Protein AF-A0A952PBB8-F1 (afdb_monomer_lite)

Secondary structure (DSSP, 8-state):
---------HHHHHHHHHHHHHTT--HHHHHHHHHHHHHHHHHHHHHHHHHHTT--HHHHHHHHTTS---PPPGGG--

Radius of gyration: 20.01 Å; chains: 1; bounding box: 45×40×39 Å

Foldseek 3Di:
DDDDDDDDDPVVVVVLVVVCVVVVHDSVVSVVVVVVVVVVCVVCVVVCCVVCVPPDPVNVVVVVVVPDPDDDDPVPDD

Structure (mmCIF, N/CA/C/O backbone):
data_AF-A0A952PBB8-F1
#
_entry.id   AF-A0A952PBB8-F1
#
loop_
_atom_site.group_PDB
_atom_site.id
_atom_site.type_symbol
_atom_site.label_atom_id
_atom_site.label_alt_id
_atom_site.label_comp_id
_atom_site.label_asym_id
_atom_site.label_entity_id
_atom_site.label_seq_id
_atom_site.pdbx_PDB_ins_code
_atom_site.Cartn_x
_atom_site.Cartn_y
_atom_site.Cartn_z
_atom_site.occupancy
_atom_site.B_iso_or_equiv
_atom_site.auth_seq_id
_atom_site.auth_comp_id
_atom_site.auth_asym_id
_atom_site.auth_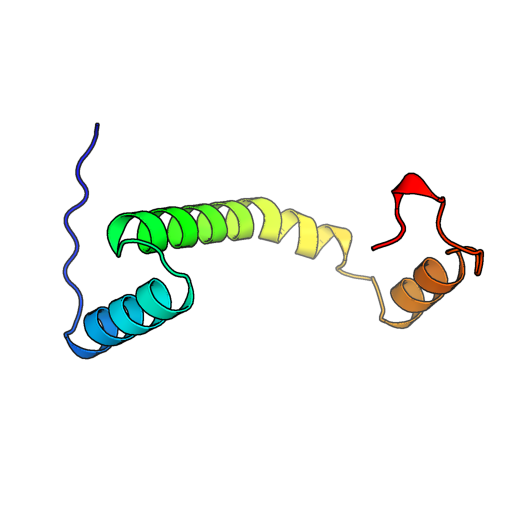atom_id
_atom_site.pdbx_PDB_model_num
ATOM 1 N N . MET A 1 1 ? 1.336 20.758 15.388 1.00 59.69 1 MET A N 1
ATOM 2 C CA . MET A 1 1 ? 0.400 19.758 14.826 1.00 59.69 1 MET A CA 1
ATOM 3 C C . MET A 1 1 ? -0.729 20.488 14.118 1.00 59.69 1 MET A C 1
ATOM 5 O O . MET A 1 1 ? -1.218 21.462 14.676 1.00 59.69 1 MET A O 1
ATOM 9 N N . LYS A 1 2 ? -1.112 20.070 12.907 1.00 77.62 2 LYS A N 1
ATOM 10 C CA . LYS A 1 2 ? -2.339 20.545 12.245 1.00 77.62 2 LYS A CA 1
ATOM 11 C C . LYS A 1 2 ? -3.386 19.435 12.333 1.00 77.62 2 LYS A C 1
ATOM 13 O O . LYS A 1 2 ? -3.021 18.272 12.205 1.00 77.62 2 LYS A O 1
ATOM 18 N N . VAL A 1 3 ? -4.644 19.794 12.576 1.00 82.94 3 VAL A N 1
ATOM 19 C CA . VAL A 1 3 ? -5.766 18.847 12.667 1.00 82.94 3 VAL A CA 1
ATOM 20 C C . VAL A 1 3 ? -6.557 18.910 11.366 1.00 82.94 3 VAL A C 1
ATOM 22 O O . VAL A 1 3 ? -6.878 20.002 10.899 1.00 82.94 3 VAL A O 1
ATOM 25 N N . LEU A 1 4 ? -6.853 17.747 10.787 1.00 83.44 4 LEU A N 1
ATOM 26 C CA . LEU A 1 4 ? -7.703 17.607 9.610 1.00 83.44 4 LEU A CA 1
ATOM 27 C C . LEU A 1 4 ? -9.032 16.983 10.046 1.00 83.44 4 LEU A C 1
ATOM 29 O O . LEU A 1 4 ? -9.041 15.906 10.633 1.00 83.44 4 LEU A O 1
ATOM 33 N N . GLN A 1 5 ? -10.142 17.664 9.771 1.00 89.25 5 GLN A N 1
ATOM 34 C CA . GLN A 1 5 ? -11.486 17.131 9.991 1.00 89.25 5 GLN A CA 1
ATOM 35 C C . GLN A 1 5 ? -12.086 16.727 8.648 1.00 89.25 5 GLN A C 1
ATOM 37 O O . GLN A 1 5 ? -12.058 17.506 7.696 1.00 89.25 5 GLN A O 1
ATOM 42 N N . ILE A 1 6 ? -12.609 15.505 8.573 1.00 87.56 6 ILE A N 1
ATOM 43 C CA . ILE A 1 6 ? -13.124 14.906 7.342 1.00 87.56 6 ILE A CA 1
ATOM 44 C C . ILE A 1 6 ? -14.453 14.231 7.662 1.00 87.56 6 ILE A C 1
ATOM 46 O O . ILE A 1 6 ? -14.581 13.585 8.699 1.00 87.56 6 ILE A O 1
ATOM 50 N N . GLN A 1 7 ? -15.431 14.367 6.770 1.00 92.25 7 GLN A N 1
ATOM 51 C CA . GLN A 1 7 ? -16.672 13.601 6.839 1.00 92.25 7 GLN A CA 1
ATOM 52 C C . GLN A 1 7 ? -16.575 12.387 5.919 1.00 92.25 7 GLN A C 1
ATOM 54 O O . GLN A 1 7 ? -16.199 12.508 4.751 1.00 92.25 7 GLN A O 1
ATOM 59 N N . LEU A 1 8 ? -16.921 11.221 6.455 1.00 89.56 8 LEU A N 1
ATOM 60 C CA . LEU A 1 8 ? -16.948 9.948 5.746 1.00 89.56 8 LEU A CA 1
ATOM 61 C C . LEU A 1 8 ? -18.342 9.341 5.886 1.00 89.56 8 LEU A C 1
ATOM 63 O O . LEU A 1 8 ? -18.996 9.525 6.907 1.00 89.56 8 LEU A O 1
ATOM 67 N N . SER A 1 9 ? -18.789 8.625 4.858 1.00 96.56 9 SER A N 1
ATOM 68 C CA . SER A 1 9 ? -19.969 7.770 4.977 1.00 96.56 9 SER A CA 1
ATOM 69 C C . SER A 1 9 ? -19.663 6.586 5.892 1.00 96.56 9 SER A C 1
ATOM 71 O O . SER A 1 9 ? -18.536 6.082 5.871 1.00 96.56 9 SER A O 1
ATOM 73 N N . ASP A 1 10 ? -20.668 6.095 6.614 1.00 95.00 10 ASP A N 1
ATOM 74 C CA . ASP A 1 10 ? -20.520 4.994 7.578 1.00 95.00 10 ASP A CA 1
ATOM 75 C C . ASP A 1 10 ? -19.839 3.761 6.962 1.00 95.00 10 ASP A C 1
ATOM 77 O O . ASP A 1 10 ? -18.895 3.220 7.534 1.00 95.00 10 ASP A O 1
ATOM 81 N N . ASP A 1 11 ? -20.217 3.390 5.734 1.00 96.50 11 ASP A N 1
ATOM 82 C CA . ASP A 1 11 ? -19.609 2.263 5.011 1.00 96.50 11 ASP A CA 1
ATOM 83 C C . ASP A 1 11 ? -18.096 2.426 4.799 1.00 96.50 11 ASP A C 1
ATOM 85 O O . ASP A 1 11 ? -17.336 1.459 4.861 1.00 96.50 11 ASP A O 1
ATOM 89 N N . LYS A 1 12 ? -17.634 3.659 4.555 1.00 94.25 12 LYS A N 1
ATOM 90 C CA . LYS A 1 12 ? -16.207 3.948 4.356 1.00 94.25 12 LYS A CA 1
ATOM 91 C C . LYS A 1 12 ? -15.456 3.935 5.675 1.00 94.25 12 LYS A C 1
ATOM 93 O O . LYS A 1 12 ? -14.325 3.460 5.704 1.00 94.25 12 LYS A O 1
ATOM 98 N N . LEU A 1 13 ? -16.069 4.455 6.738 1.00 94.75 13 LEU A N 1
ATOM 99 C CA . LEU A 1 13 ? -15.475 4.416 8.068 1.00 94.75 13 LEU A CA 1
ATOM 100 C C . LEU A 1 13 ? -15.274 2.966 8.515 1.00 94.75 13 LEU A C 1
ATOM 102 O O . LEU A 1 13 ? -14.165 2.602 8.889 1.00 94.75 13 LEU A O 1
ATOM 106 N N . LYS A 1 14 ? -16.297 2.123 8.348 1.00 96.81 14 LYS A N 1
ATOM 107 C CA . LYS A 1 14 ? -16.222 0.698 8.676 1.00 96.81 14 LYS A CA 1
ATOM 108 C C . LYS A 1 14 ? -15.119 -0.026 7.903 1.00 96.81 14 LYS A C 1
ATOM 110 O O . LYS A 1 14 ? -14.343 -0.776 8.480 1.00 96.81 14 LYS A O 1
ATOM 115 N N . LEU A 1 15 ? -14.996 0.248 6.604 1.00 96.31 15 LEU A N 1
ATOM 116 C CA . LEU A 1 15 ? -13.919 -0.326 5.798 1.00 96.31 15 LEU A CA 1
ATOM 117 C C . LEU A 1 15 ? -12.528 0.105 6.293 1.00 96.31 15 LEU A C 1
ATOM 119 O O . LEU A 1 15 ? -11.603 -0.704 6.310 1.00 96.31 15 LEU A O 1
ATOM 123 N N . ILE A 1 16 ? -12.363 1.369 6.690 1.00 95.31 16 ILE A N 1
ATOM 124 C CA . ILE A 1 16 ? -11.102 1.868 7.252 1.00 95.31 16 ILE A CA 1
ATOM 125 C C . ILE A 1 16 ? -10.790 1.174 8.581 1.00 95.31 16 ILE A C 1
ATOM 127 O O . ILE A 1 16 ? -9.644 0.789 8.797 1.00 95.31 16 ILE A O 1
ATOM 131 N N . GLU A 1 17 ? -11.786 0.985 9.447 1.00 95.81 17 GLU A N 1
ATOM 132 C CA . GLU A 1 17 ? -11.637 0.263 10.715 1.00 95.81 17 GLU A CA 1
ATOM 133 C C . GLU A 1 17 ? -11.185 -1.184 10.491 1.00 95.81 17 GLU A C 1
ATOM 135 O O . GLU A 1 17 ? -10.214 -1.633 11.103 1.00 95.81 17 GLU A O 1
ATOM 140 N N . ASP A 1 18 ? -11.833 -1.896 9.568 1.00 97.38 18 ASP A N 1
ATOM 141 C CA . ASP A 1 18 ? -11.485 -3.275 9.221 1.00 97.38 18 ASP A CA 1
ATOM 142 C C . ASP A 1 18 ? -10.041 -3.371 8.700 1.00 97.38 18 ASP A C 1
ATOM 144 O O . ASP A 1 18 ? -9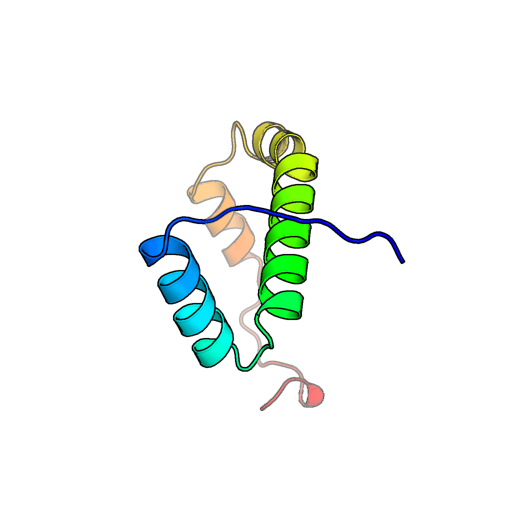.260 -4.218 9.144 1.00 97.38 18 ASP A O 1
ATOM 148 N N . LEU A 1 19 ? -9.647 -2.465 7.799 1.00 96.81 19 LEU A N 1
ATOM 149 C CA . LEU A 1 19 ? -8.292 -2.427 7.247 1.00 96.81 19 LEU A CA 1
ATOM 150 C C . LEU A 1 19 ? -7.245 -2.043 8.299 1.00 96.81 19 LEU A C 1
ATOM 152 O O . LEU A 1 19 ? -6.176 -2.655 8.337 1.00 96.81 19 LEU A O 1
ATOM 156 N N . ALA A 1 20 ? -7.532 -1.077 9.169 1.00 96.81 20 ALA A N 1
ATOM 157 C CA . ALA A 1 20 ? -6.634 -0.693 10.255 1.00 96.81 20 ALA A CA 1
ATOM 158 C C . ALA A 1 20 ? -6.401 -1.869 11.219 1.00 96.81 20 ALA A C 1
ATOM 160 O O . ALA A 1 20 ? -5.254 -2.163 11.563 1.00 96.81 20 ALA A O 1
ATOM 161 N N . ASN A 1 21 ? -7.459 -2.614 11.555 1.00 96.69 21 ASN A N 1
ATOM 162 C CA . ASN A 1 21 ? -7.382 -3.811 12.393 1.00 96.69 21 ASN A CA 1
ATOM 163 C C . ASN A 1 21 ? -6.524 -4.916 11.762 1.00 96.69 21 ASN A C 1
ATOM 165 O O . ASN A 1 21 ? -5.658 -5.476 12.437 1.00 96.69 21 ASN A O 1
ATOM 169 N N . ILE A 1 22 ? -6.711 -5.202 10.467 1.00 96.75 22 ILE A N 1
ATOM 170 C CA . ILE A 1 22 ? -5.898 -6.186 9.728 1.00 96.75 22 ILE A CA 1
ATOM 171 C C . ILE A 1 22 ? -4.411 -5.813 9.781 1.00 96.75 22 ILE A C 1
ATOM 173 O O . ILE A 1 22 ? -3.559 -6.678 9.988 1.00 96.75 22 ILE A O 1
ATOM 177 N N . ASN A 1 23 ? -4.103 -4.523 9.640 1.00 91.19 23 ASN A N 1
ATOM 178 C CA . ASN A 1 23 ? -2.734 -4.008 9.655 1.00 91.19 23 ASN A CA 1
ATOM 179 C C . ASN A 1 23 ? -2.193 -3.741 11.072 1.00 91.19 23 ASN A C 1
ATOM 181 O O . ASN A 1 23 ? -1.034 -3.359 11.210 1.00 91.19 23 ASN A O 1
ATOM 185 N N . LYS A 1 24 ? -2.996 -3.970 12.124 1.00 96.00 24 LYS A N 1
ATOM 186 C CA . LYS A 1 24 ? -2.661 -3.691 13.533 1.00 96.00 24 LYS A CA 1
ATOM 187 C C . LYS A 1 24 ? -2.232 -2.236 13.776 1.00 96.00 24 LYS A C 1
ATOM 189 O O . LYS A 1 24 ? -1.326 -1.971 14.565 1.00 96.00 24 LYS A O 1
ATOM 194 N N . LEU A 1 25 ? -2.889 -1.297 13.099 1.00 95.12 25 LEU A N 1
ATOM 195 C CA . LEU A 1 25 ? -2.666 0.144 13.221 1.00 95.12 25 LEU A CA 1
ATOM 196 C C . LEU A 1 25 ? -3.879 0.820 13.867 1.00 95.12 25 LEU A C 1
ATOM 198 O O . LEU A 1 25 ? -5.000 0.326 13.766 1.00 95.12 25 LEU A O 1
ATOM 202 N N . SER A 1 26 ? -3.669 1.980 14.500 1.00 95.81 26 SER A N 1
ATOM 203 C CA . SER A 1 26 ? -4.796 2.864 14.815 1.00 95.81 26 SER A CA 1
ATOM 204 C C . SER A 1 26 ? -5.384 3.434 13.521 1.00 95.81 26 SER A C 1
ATOM 206 O O . SER A 1 26 ? -4.692 3.512 12.500 1.00 95.81 26 SER A O 1
ATOM 208 N N . ILE A 1 27 ? -6.647 3.864 13.560 1.00 93.06 27 ILE A N 1
ATOM 209 C CA . ILE A 1 27 ? -7.326 4.470 12.405 1.00 93.06 27 ILE A CA 1
ATOM 210 C C . ILE A 1 27 ? -6.536 5.684 11.895 1.00 93.06 27 ILE A C 1
ATOM 212 O O . ILE A 1 27 ? -6.354 5.852 10.692 1.00 93.06 27 ILE A O 1
ATOM 216 N N . GLU A 1 28 ? -6.015 6.511 12.801 1.00 91.12 28 GLU A N 1
ATOM 217 C CA . GLU A 1 28 ? -5.253 7.716 12.469 1.00 91.12 28 GLU A CA 1
ATOM 218 C C . GLU A 1 28 ? -3.940 7.381 11.764 1.00 91.12 28 GLU A C 1
ATOM 220 O O . GLU A 1 28 ? -3.622 7.995 10.745 1.00 91.12 28 GLU A O 1
ATOM 225 N N . ASN A 1 29 ? -3.198 6.393 12.274 1.00 93.12 29 ASN A N 1
ATOM 226 C CA . ASN A 1 29 ? -1.945 5.957 11.663 1.00 93.12 29 ASN A CA 1
ATOM 227 C C . ASN A 1 29 ? -2.202 5.326 10.295 1.00 93.12 29 ASN A C 1
ATOM 229 O O . ASN A 1 29 ? -1.532 5.676 9.328 1.00 93.12 29 ASN A O 1
ATOM 233 N N . PHE A 1 30 ? -3.233 4.486 10.182 1.00 95.00 30 PHE A N 1
ATOM 234 C CA . PHE A 1 30 ? -3.632 3.901 8.906 1.00 95.00 30 PHE A CA 1
ATOM 235 C C . PHE A 1 30 ? -3.975 4.979 7.865 1.00 95.00 30 PHE A C 1
ATOM 237 O O . PHE A 1 30 ? -3.487 4.930 6.736 1.00 95.00 30 PHE A O 1
ATOM 244 N N . ILE A 1 31 ? -4.774 5.987 8.237 1.00 92.88 31 ILE A N 1
ATOM 245 C CA . ILE A 1 31 ? -5.122 7.103 7.346 1.00 92.88 31 ILE A CA 1
ATOM 246 C C . ILE A 1 31 ? -3.875 7.919 6.981 1.00 92.88 31 ILE A C 1
ATOM 248 O O . ILE A 1 31 ? -3.700 8.273 5.814 1.00 92.88 31 ILE A O 1
ATOM 252 N N . SER A 1 32 ? -3.002 8.212 7.946 1.00 92.38 32 SER A N 1
ATOM 253 C CA . SER A 1 32 ? -1.757 8.953 7.716 1.00 92.38 32 SER A CA 1
ATOM 254 C C . SER A 1 32 ? -0.846 8.240 6.712 1.00 92.38 32 SER A C 1
ATOM 256 O O . SER A 1 32 ? -0.345 8.866 5.771 1.00 92.38 32 SER A O 1
ATOM 258 N N . ASP A 1 33 ? -0.681 6.927 6.862 1.00 93.81 33 ASP A N 1
ATOM 259 C CA . ASP A 1 33 ? 0.130 6.102 5.967 1.00 93.81 33 ASP A CA 1
ATOM 260 C C . ASP A 1 33 ? -0.502 6.017 4.575 1.00 93.81 33 ASP A C 1
ATOM 262 O O . ASP A 1 33 ? 0.172 6.212 3.562 1.00 93.81 33 ASP A O 1
ATOM 266 N N . ALA A 1 34 ? -1.819 5.808 4.501 1.00 93.06 34 ALA A N 1
ATOM 267 C CA . ALA A 1 34 ? -2.550 5.750 3.239 1.00 93.06 34 ALA A CA 1
ATOM 268 C C . ALA A 1 34 ? -2.465 7.068 2.450 1.00 93.06 34 ALA A C 1
ATOM 270 O O . ALA A 1 34 ? -2.282 7.048 1.229 1.00 93.06 34 ALA A O 1
ATOM 271 N N . ILE A 1 35 ? -2.568 8.213 3.134 1.00 92.94 35 ILE A N 1
ATOM 272 C CA . ILE A 1 35 ? -2.402 9.540 2.527 1.00 92.94 35 ILE A CA 1
ATOM 273 C C . ILE A 1 35 ? -0.963 9.728 2.045 1.00 92.94 35 ILE A C 1
ATOM 275 O O . ILE A 1 35 ? -0.765 10.176 0.916 1.00 92.94 35 ILE A O 1
ATOM 279 N N . SER A 1 36 ? 0.031 9.364 2.858 1.00 92.00 36 SER A N 1
ATOM 280 C CA . SER A 1 36 ? 1.450 9.482 2.491 1.00 92.00 36 SER A CA 1
ATOM 281 C C . SER A 1 36 ? 1.765 8.662 1.239 1.00 92.00 36 SER A C 1
ATOM 283 O O . SER A 1 36 ? 2.293 9.200 0.266 1.00 92.00 36 SER A O 1
ATOM 285 N N . ASN A 1 37 ? 1.305 7.409 1.198 1.00 90.44 37 ASN A N 1
ATOM 286 C CA . ASN A 1 37 ? 1.441 6.535 0.035 1.00 90.44 37 ASN A CA 1
ATOM 287 C C . ASN A 1 37 ? 0.747 7.101 -1.210 1.00 90.44 37 ASN A C 1
ATOM 289 O O . ASN A 1 37 ? 1.303 7.030 -2.304 1.00 90.44 37 ASN A O 1
ATOM 293 N N . ASN A 1 38 ? -0.447 7.689 -1.071 1.00 91.69 38 ASN A N 1
ATOM 294 C CA . ASN A 1 38 ? -1.131 8.335 -2.196 1.00 91.69 38 ASN A CA 1
ATOM 295 C C . ASN A 1 38 ? -0.345 9.540 -2.723 1.00 91.69 38 ASN A C 1
ATOM 297 O O . ASN A 1 38 ? -0.182 9.691 -3.932 1.00 91.69 38 ASN A O 1
ATOM 301 N N . ILE A 1 39 ? 0.160 10.392 -1.829 1.00 90.81 39 ILE A N 1
ATOM 302 C CA . ILE A 1 39 ? 0.975 11.552 -2.202 1.00 90.81 39 ILE A CA 1
ATOM 303 C C . ILE A 1 39 ? 2.222 11.099 -2.962 1.00 90.81 39 ILE A C 1
ATOM 305 O O . ILE A 1 39 ? 2.533 11.663 -4.012 1.00 90.81 39 ILE A O 1
ATOM 309 N N . ASP A 1 40 ? 2.924 10.087 -2.462 1.00 87.69 40 ASP A N 1
ATOM 310 C CA . ASP A 1 40 ? 4.139 9.585 -3.098 1.00 87.69 40 ASP A CA 1
ATOM 311 C C . ASP A 1 40 ? 3.834 8.897 -4.429 1.00 87.69 40 ASP A C 1
ATOM 313 O O . ASP A 1 40 ? 4.520 9.155 -5.422 1.00 87.69 40 ASP A O 1
ATOM 317 N N . TYR A 1 41 ? 2.740 8.137 -4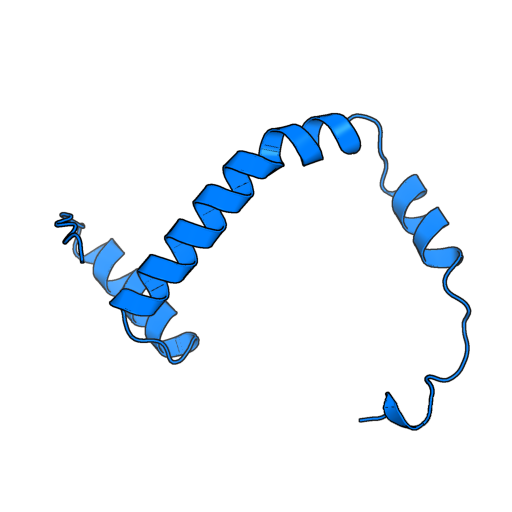.508 1.00 87.69 41 TYR A N 1
ATOM 318 C CA . TYR A 1 41 ? 2.233 7.615 -5.771 1.00 87.69 41 TYR A CA 1
ATOM 319 C C . TYR A 1 41 ? 2.027 8.737 -6.790 1.00 87.69 41 TYR A C 1
ATOM 321 O O . TYR A 1 41 ? 2.583 8.661 -7.879 1.00 87.69 41 TYR A O 1
ATOM 329 N N . PHE A 1 42 ? 1.314 9.813 -6.446 1.00 86.31 42 PHE A N 1
ATOM 330 C CA . PHE A 1 42 ? 1.070 10.918 -7.379 1.00 86.31 42 PHE A CA 1
ATOM 331 C C . PHE A 1 42 ? 2.336 11.698 -7.743 1.00 86.31 42 PHE A C 1
ATOM 333 O O . PHE A 1 42 ? 2.496 12.093 -8.899 1.00 86.31 42 PHE A O 1
ATOM 340 N N . LYS A 1 43 ? 3.270 11.888 -6.804 1.00 83.69 43 LYS A N 1
ATOM 341 C CA . LYS A 1 43 ? 4.578 12.501 -7.095 1.00 83.69 43 LYS A CA 1
ATOM 342 C C . LYS A 1 43 ? 5.367 11.683 -8.113 1.00 83.69 43 LYS A C 1
ATOM 344 O O . LYS A 1 43 ? 6.000 12.249 -9.005 1.00 83.69 43 LYS A O 1
ATOM 349 N N . HIS A 1 44 ? 5.330 10.362 -7.983 1.00 83.44 44 HIS A N 1
ATOM 350 C CA . HIS A 1 44 ? 6.095 9.453 -8.827 1.00 83.44 44 HIS A CA 1
ATOM 351 C C . HIS A 1 44 ? 5.308 8.920 -10.023 1.00 83.44 44 HIS A C 1
ATOM 353 O O . HIS A 1 44 ? 5.909 8.311 -10.903 1.00 83.44 44 HIS A O 1
ATOM 359 N N . TYR A 1 45 ? 4.010 9.197 -10.124 1.00 78.06 45 TYR A N 1
ATOM 360 C CA . TYR A 1 45 ? 3.156 8.717 -11.208 1.00 78.06 45 TYR A CA 1
ATOM 361 C C . TYR A 1 45 ? 3.730 9.106 -12.573 1.00 78.06 45 TYR A C 1
ATOM 363 O O . TYR A 1 45 ? 3.985 8.250 -13.416 1.00 78.06 45 TYR A O 1
ATOM 371 N N . ASN A 1 46 ? 4.094 10.383 -12.723 1.00 75.62 46 ASN A N 1
ATOM 372 C CA . ASN A 1 46 ? 4.746 10.900 -13.927 1.00 75.62 46 ASN A CA 1
ATOM 373 C C . ASN A 1 46 ? 6.135 10.290 -14.168 1.00 75.62 46 ASN A C 1
ATOM 375 O O . ASN A 1 46 ? 6.577 10.194 -15.314 1.00 75.62 46 ASN A O 1
ATOM 379 N N . TYR A 1 47 ? 6.855 9.919 -13.105 1.00 79.31 47 TYR A N 1
ATOM 380 C CA . TYR A 1 47 ? 8.138 9.235 -13.238 1.00 79.31 47 TYR A CA 1
ATOM 381 C C . TYR A 1 47 ? 7.935 7.831 -13.805 1.00 79.31 47 TYR A C 1
ATOM 383 O O . TYR A 1 47 ? 8.582 7.494 -14.791 1.00 79.31 47 TYR A O 1
ATOM 391 N N . PHE A 1 48 ? 7.018 7.039 -13.243 1.00 79.31 48 PHE A N 1
ATOM 392 C CA . PHE A 1 48 ? 6.740 5.690 -13.728 1.00 79.31 48 PHE A CA 1
ATOM 393 C C . PHE A 1 48 ? 6.174 5.707 -15.150 1.00 79.31 48 PHE A C 1
ATOM 395 O O . PHE A 1 48 ? 6.674 4.978 -16.005 1.00 79.31 48 PHE A O 1
ATOM 402 N N . GLU A 1 49 ? 5.221 6.594 -15.437 1.00 82.06 49 GLU A N 1
ATOM 403 C CA . GLU A 1 49 ? 4.649 6.738 -16.776 1.00 82.06 49 GLU A CA 1
ATOM 404 C C . GLU A 1 49 ? 5.741 7.026 -17.814 1.00 82.06 49 GLU A C 1
ATOM 406 O O .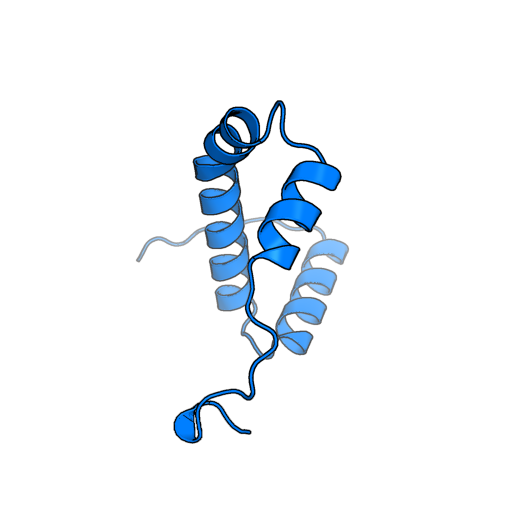 GLU A 1 49 ? 5.863 6.307 -18.799 1.00 82.06 49 GLU A O 1
A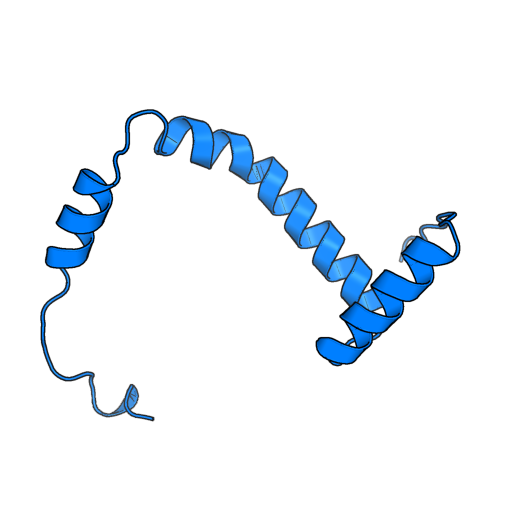TOM 411 N N . LYS A 1 50 ? 6.614 8.014 -17.573 1.00 83.06 50 LYS A N 1
ATOM 412 C CA . LYS A 1 50 ? 7.698 8.355 -18.510 1.00 83.06 50 LYS A CA 1
ATOM 413 C C . LYS A 1 50 ? 8.788 7.290 -18.580 1.00 83.06 50 LYS A C 1
ATOM 415 O O . LYS A 1 50 ? 9.325 7.035 -19.654 1.00 83.06 50 LYS A O 1
ATOM 420 N N . ARG A 1 51 ? 9.157 6.696 -17.444 1.00 83.12 51 ARG A N 1
ATOM 421 C CA . ARG A 1 51 ? 10.263 5.733 -17.346 1.00 83.12 51 ARG A CA 1
ATOM 422 C C . ARG A 1 51 ? 9.917 4.395 -17.990 1.00 83.12 51 ARG A C 1
ATOM 424 O O . ARG A 1 51 ? 10.811 3.752 -18.544 1.00 83.12 51 ARG A O 1
ATOM 431 N N . PHE A 1 52 ? 8.651 3.994 -17.910 1.00 86.38 52 PHE A N 1
ATOM 432 C CA . PHE A 1 52 ? 8.179 2.680 -18.340 1.00 86.38 52 PHE A CA 1
ATOM 433 C C . PHE A 1 52 ? 7.238 2.719 -19.548 1.00 86.38 52 PHE A C 1
ATOM 435 O O . PHE A 1 52 ? 6.795 1.657 -19.968 1.00 86.38 52 PHE A O 1
ATOM 442 N N . LYS A 1 53 ? 6.994 3.896 -20.149 1.00 86.81 53 LYS A N 1
ATOM 443 C CA . LYS A 1 53 ? 6.113 4.081 -21.318 1.00 86.81 53 LYS A CA 1
ATOM 444 C C . LYS A 1 53 ? 6.303 3.029 -22.413 1.00 86.81 53 LYS A C 1
ATOM 446 O O . LYS A 1 53 ? 5.328 2.495 -22.923 1.00 86.81 53 LYS A O 1
ATOM 451 N N . ASP A 1 54 ? 7.562 2.731 -22.728 1.00 90.50 54 ASP A N 1
ATOM 452 C CA . ASP A 1 54 ? 7.944 1.812 -23.804 1.00 90.50 54 ASP A CA 1
ATOM 453 C C . ASP A 1 54 ? 8.545 0.503 -23.263 1.00 90.50 54 ASP A C 1
ATOM 455 O O . ASP A 1 54 ? 9.262 -0.197 -23.978 1.00 90.50 54 ASP A O 1
ATOM 459 N N . LYS A 1 55 ? 8.346 0.197 -21.973 1.00 92.56 55 LYS A N 1
ATOM 460 C CA . LYS A 1 55 ? 8.867 -1.023 -21.348 1.00 92.56 55 LYS A CA 1
ATOM 461 C C . LYS A 1 55 ? 7.837 -2.133 -21.398 1.00 92.56 55 LYS A C 1
ATOM 463 O O . LYS A 1 55 ? 6.661 -1.942 -21.105 1.00 92.56 55 LYS A O 1
ATOM 468 N N . THR A 1 56 ? 8.321 -3.309 -21.756 1.00 93.31 56 THR A N 1
ATOM 469 C CA . THR A 1 56 ? 7.521 -4.510 -21.976 1.00 93.31 56 THR A CA 1
ATOM 470 C C . THR A 1 56 ? 7.741 -5.533 -20.866 1.00 93.31 56 THR A C 1
ATOM 472 O O . THR A 1 56 ? 8.671 -5.433 -20.059 1.00 93.31 56 THR A O 1
ATOM 475 N N . LYS A 1 57 ? 6.890 -6.561 -20.828 1.00 92.88 57 LYS A N 1
ATOM 476 C CA . LYS A 1 57 ? 7.081 -7.705 -19.930 1.00 92.88 57 LYS A CA 1
ATOM 477 C C . LYS A 1 57 ? 8.385 -8.442 -20.253 1.00 92.88 57 LYS A C 1
ATOM 479 O O . LYS A 1 57 ? 9.068 -8.919 -19.351 1.00 92.88 57 LYS A O 1
ATOM 484 N N . GLU A 1 58 ? 8.755 -8.496 -21.524 1.00 96.00 58 GLU A N 1
ATOM 485 C CA . GLU A 1 58 ? 9.985 -9.104 -22.020 1.00 96.00 58 GLU A CA 1
ATOM 486 C C . GLU A 1 58 ? 11.217 -8.343 -21.513 1.00 96.00 58 GLU A C 1
ATOM 488 O O . GLU A 1 58 ? 12.190 -8.968 -21.087 1.00 96.00 58 GLU A O 1
ATOM 493 N N . ASP A 1 59 ? 11.161 -7.005 -21.463 1.00 94.31 59 ASP A N 1
ATOM 494 C CA . ASP A 1 59 ? 12.221 -6.194 -20.852 1.00 94.31 59 ASP A CA 1
ATOM 495 C C . ASP A 1 59 ? 12.415 -6.537 -19.372 1.00 94.31 59 ASP A C 1
ATOM 497 O O . ASP A 1 59 ? 13.557 -6.617 -18.915 1.00 94.31 59 ASP A O 1
ATOM 501 N N . PHE A 1 60 ? 11.317 -6.751 -18.640 1.00 93.00 60 PHE A N 1
ATOM 502 C CA . PHE A 1 60 ? 11.346 -7.143 -17.232 1.00 93.00 60 PHE A CA 1
ATOM 503 C C . PHE A 1 60 ? 11.970 -8.529 -17.046 1.00 93.00 60 PHE A C 1
ATOM 505 O O . PHE A 1 60 ? 12.905 -8.678 -16.260 1.00 93.00 60 PHE A O 1
ATOM 512 N N . LEU A 1 61 ? 11.516 -9.528 -17.809 1.00 95.94 61 LEU A N 1
ATOM 513 C CA . LEU A 1 61 ? 12.043 -10.894 -17.730 1.00 95.94 61 LEU A CA 1
ATOM 514 C C . LEU A 1 61 ? 13.533 -10.960 -18.081 1.00 95.94 61 LEU A C 1
ATOM 516 O O . LEU A 1 61 ? 14.285 -11.673 -17.424 1.00 95.94 61 LEU A O 1
ATOM 520 N N . ARG A 1 62 ? 13.978 -10.169 -19.064 1.00 95.88 62 ARG A N 1
ATOM 521 C CA . ARG A 1 62 ? 15.396 -10.063 -19.431 1.00 95.88 62 ARG A CA 1
ATOM 522 C C . ARG A 1 62 ? 16.257 -9.476 -18.313 1.00 95.88 62 ARG A C 1
ATOM 524 O O . ARG A 1 62 ? 17.420 -9.843 -18.198 1.00 95.88 62 ARG A O 1
ATOM 531 N N . VAL A 1 63 ? 15.740 -8.531 -17.526 1.00 94.81 63 VAL A N 1
ATOM 532 C CA . VAL A 1 63 ? 16.470 -8.011 -16.355 1.00 94.81 63 VAL A CA 1
ATOM 533 C C . VAL A 1 63 ? 16.474 -9.052 -15.242 1.00 94.81 63 VAL A C 1
ATOM 535 O O . VAL A 1 63 ? 17.515 -9.290 -14.642 1.00 94.81 63 VAL A O 1
ATOM 538 N N . LEU A 1 64 ? 15.342 -9.717 -15.003 1.00 93.75 64 LEU A N 1
ATOM 539 C CA . LEU A 1 64 ? 15.234 -10.753 -13.979 1.00 93.75 64 LEU A CA 1
ATOM 540 C C . LEU A 1 64 ? 16.202 -11.919 -14.234 1.00 93.75 64 LEU A C 1
ATOM 542 O O . LEU A 1 64 ? 16.802 -12.426 -13.295 1.00 93.75 64 LEU A O 1
ATOM 546 N N . SER A 1 65 ? 16.434 -12.287 -15.497 1.00 94.56 65 SER A N 1
ATOM 547 C CA . SER A 1 65 ? 17.407 -13.324 -15.860 1.00 94.56 65 SER A CA 1
ATOM 548 C C . SER A 1 65 ? 18.872 -12.930 -15.636 1.00 94.56 65 SER A C 1
ATOM 550 O O . SER A 1 65 ? 19.749 -13.766 -15.818 1.00 94.56 65 SER A O 1
ATOM 552 N N . GLN A 1 66 ? 19.168 -11.666 -15.312 1.00 95.00 66 GLN A N 1
ATOM 553 C CA . GLN A 1 66 ? 20.522 -11.232 -14.938 1.00 95.00 66 GLN A CA 1
ATOM 554 C C . GLN A 1 66 ? 20.834 -11.510 -13.467 1.00 95.00 66 GLN A C 1
ATOM 556 O O . GLN A 1 66 ? 21.992 -11.396 -13.068 1.00 95.00 66 GLN A O 1
ATOM 561 N N . VAL A 1 67 ? 19.823 -11.847 -12.660 1.00 91.06 67 VAL A N 1
ATOM 562 C CA . VAL A 1 67 ? 20.033 -12.237 -11.268 1.00 91.06 67 VAL A CA 1
ATOM 563 C C . VAL A 1 67 ? 20.744 -13.594 -11.262 1.00 91.06 67 VAL A C 1
ATOM 565 O O . VAL A 1 67 ? 20.223 -14.544 -11.848 1.00 91.06 67 VAL A O 1
ATOM 568 N N . PRO A 1 68 ? 21.939 -13.696 -10.657 1.00 88.81 68 PRO A N 1
ATOM 569 C CA . PRO A 1 68 ? 22.667 -14.952 -10.607 1.00 88.81 68 PRO A CA 1
ATOM 570 C C . PRO A 1 68 ? 21.916 -15.959 -9.733 1.00 88.81 68 PRO A C 1
ATOM 572 O O . PRO A 1 68 ? 21.494 -15.633 -8.625 1.00 88.81 68 PRO A O 1
ATOM 575 N N . ASP A 1 69 ? 21.782 -17.184 -10.234 1.00 89.25 69 ASP A N 1
ATOM 576 C CA . ASP A 1 69 ? 21.235 -18.314 -9.481 1.00 89.25 69 ASP A CA 1
ATOM 577 C C . ASP A 1 69 ? 22.321 -18.874 -8.554 1.00 89.25 69 ASP A C 1
ATOM 579 O O . ASP A 1 69 ? 23.050 -19.810 -8.889 1.00 89.25 69 ASP A O 1
ATOM 583 N N . VAL A 1 70 ? 22.526 -18.188 -7.431 1.00 91.25 70 VAL A N 1
ATOM 584 C CA . VAL A 1 70 ? 23.508 -18.540 -6.405 1.00 91.25 70 VAL A CA 1
ATOM 585 C C . VAL A 1 70 ? 22.850 -18.532 -5.037 1.00 91.25 70 VAL A C 1
ATOM 587 O O . VAL A 1 70 ? 21.940 -17.748 -4.770 1.00 91.25 70 VAL A O 1
ATOM 590 N N . GLU A 1 71 ? 23.344 -19.401 -4.162 1.00 90.06 71 GLU A N 1
ATOM 591 C CA . GLU A 1 71 ? 22.902 -19.455 -2.773 1.00 90.06 71 GLU A CA 1
ATOM 592 C C 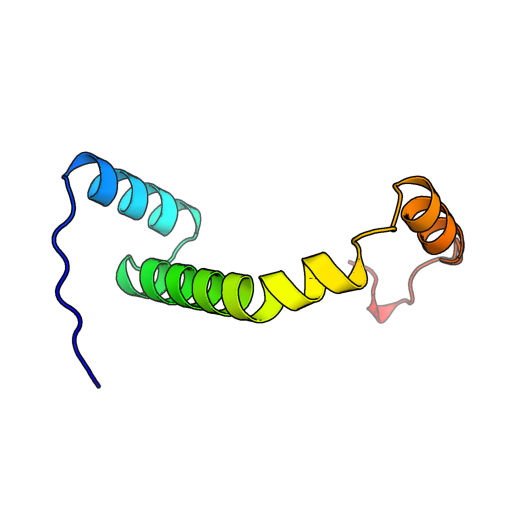. GLU A 1 71 ? 23.044 -18.085 -2.090 1.00 90.06 71 GLU A C 1
ATOM 594 O O . GLU A 1 71 ? 24.086 -17.431 -2.243 1.00 90.06 71 GLU A O 1
ATOM 599 N N . PRO A 1 72 ? 22.037 -17.651 -1.309 1.00 89.50 72 PRO A N 1
ATOM 600 C CA . PRO A 1 72 ? 22.124 -16.406 -0.573 1.00 89.50 72 PRO A CA 1
ATOM 601 C C . PRO A 1 72 ? 23.270 -16.460 0.452 1.00 89.50 72 PRO A C 1
ATOM 603 O O . PRO A 1 72 ? 23.560 -17.532 1.015 1.00 89.50 72 PRO A O 1
ATOM 606 N N . PRO A 1 73 ? 23.915 -15.310 0.722 1.00 92.00 73 PRO A N 1
ATOM 607 C CA . PRO A 1 73 ? 24.905 -15.183 1.783 1.00 92.00 73 PRO A CA 1
ATOM 608 C C . PRO A 1 73 ? 24.377 -15.691 3.126 1.00 92.00 73 PRO A C 1
ATOM 610 O O . PRO A 1 73 ? 23.186 -15.621 3.404 1.00 92.00 73 PRO A O 1
ATOM 613 N N . GLU A 1 74 ? 25.271 -16.169 3.990 1.00 91.56 74 GLU A N 1
ATOM 614 C CA . GLU A 1 74 ? 24.890 -16.787 5.269 1.00 91.56 74 GLU A CA 1
ATOM 615 C C . GLU A 1 74 ? 24.063 -15.858 6.173 1.00 91.56 74 GLU A C 1
ATOM 617 O O . GLU A 1 74 ? 23.133 -16.314 6.828 1.00 91.56 74 GLU A O 1
ATOM 622 N N . TYR A 1 75 ? 24.348 -14.554 6.154 1.00 91.12 75 TYR A N 1
ATOM 623 C CA . TYR A 1 75 ? 23.607 -13.545 6.919 1.00 91.12 75 TYR A CA 1
ATOM 624 C C . TYR A 1 75 ? 22.224 -13.200 6.338 1.00 91.12 75 TYR A C 1
ATOM 626 O O . TYR A 1 75 ? 21.429 -12.575 7.034 1.00 91.12 75 TYR A O 1
ATOM 634 N N . ASP A 1 76 ? 21.943 -13.593 5.091 1.00 90.06 76 ASP A N 1
ATOM 635 C CA . ASP A 1 76 ? 20.647 -13.413 4.418 1.00 90.06 76 ASP A CA 1
ATOM 636 C C . ASP A 1 76 ? 19.758 -14.670 4.523 1.00 90.06 76 ASP A C 1
ATOM 638 O O . ASP A 1 76 ? 18.646 -14.699 3.991 1.00 90.06 76 ASP A O 1
ATOM 642 N N . ARG A 1 77 ? 20.228 -15.731 5.195 1.00 84.75 77 ARG A N 1
ATOM 643 C CA . ARG A 1 77 ? 19.449 -16.956 5.431 1.00 84.75 77 ARG A CA 1
ATOM 644 C C . ARG A 1 77 ? 18.493 -16.755 6.615 1.00 84.75 77 ARG A C 1
ATOM 646 O O . ARG A 1 77 ? 18.897 -16.220 7.645 1.00 84.75 77 ARG A O 1
ATOM 653 N N . LEU A 1 78 ? 17.233 -17.173 6.440 1.00 78.94 78 LEU A N 1
ATOM 654 C CA . LEU A 1 78 ? 16.158 -17.102 7.446 1.00 78.94 78 LEU A CA 1
ATOM 655 C C . LEU A 1 78 ? 16.284 -18.176 8.533 1.00 78.94 78 LEU A C 1
ATOM 657 O O . LEU A 1 78 ? 16.648 -19.322 8.183 1.00 78.94 78 LEU A O 1
#

Sequence (78 aa):
MKVLQIQLSDDKLKLIEDLANINKLSIENFISDAISNNIDYFKHYNYFEKRFKDKTKEDFLRVLSQVPDVEPPEYDRL

pLDDT: mean 90.28, std 6.38, range [59.69, 97.38]